Protein AF-A0AA35T1U3-F1 (afdb_monomer)

Organism: Geodia barretti (NCBI:txid519541)

pLDDT: mean 78.52, std 18.95, range [31.58, 96.19]

Nearest PDB structures (foldseek):
  8whh-assembly1_D  TM=5.350E-01  e=5.328E+00  Homo sapiens

Radius of gyration: 25.11 Å; Cα contacts (8 Å, |Δi|>4): 51; chains: 1; bounding box: 64×48×49 Å

Solvent-accessible surface area (backbone atoms only — not comparable to full-atom values): 7991 Å² total; per-residue (Å²): 142,69,65,67,62,53,54,51,50,50,55,51,50,52,53,46,62,75,42,31,91,74,40,43,89,78,41,44,68,60,51,50,52,50,34,47,54,32,46,72,40,92,51,62,66,48,14,51,50,22,52,51,50,52,52,50,47,60,61,71,49,54,96,74,58,51,70,71,59,49,51,52,52,53,49,47,54,50,51,48,48,66,75,65,57,62,57,68,69,75,67,60,70,81,51,70,69,55,50,50,54,55,54,62,65,69,76,69,88,86,76,94,75,90,82,80,94,69,93,80,80,69,66,81,89,71,74,86,122

InterPro domains:
  IPR016024 Armadillo-type fold [SSF48371] (10-81)

Structure (mmCIF, N/CA/C/O backbone):
data_AF-A0AA35T1U3-F1
#
_entry.id   AF-A0AA35T1U3-F1
#
loop_
_atom_site.group_PDB
_atom_site.id
_atom_site.type_symbol
_atom_site.label_atom_id
_atom_site.label_alt_id
_atom_site.label_comp_id
_atom_site.label_asym_id
_atom_site.label_entity_id
_atom_site.label_seq_id
_atom_site.pdbx_PDB_ins_code
_atom_site.Cartn_x
_atom_site.Cartn_y
_atom_site.Cartn_z
_atom_site.occupancy
_atom_site.B_iso_or_equiv
_atom_site.auth_seq_id
_atom_site.auth_comp_id
_atom_site.auth_asym_id
_atom_site.auth_atom_id
_atom_site.pdbx_PDB_model_num
ATOM 1 N N . MET A 1 1 ? 12.604 17.692 -5.668 1.00 47.28 1 MET A N 1
ATOM 2 C CA . MET A 1 1 ? 11.821 17.725 -4.415 1.00 47.28 1 MET A CA 1
ATOM 3 C C . MET A 1 1 ? 11.395 16.303 -4.097 1.00 47.28 1 MET A C 1
ATOM 5 O O . MET A 1 1 ? 10.552 15.777 -4.802 1.00 47.28 1 MET A O 1
ATOM 9 N N . THR A 1 2 ? 12.028 15.659 -3.119 1.00 58.72 2 THR A N 1
ATOM 10 C CA . THR A 1 2 ? 11.835 14.222 -2.815 1.00 58.72 2 THR A CA 1
ATOM 11 C C . THR A 1 2 ? 11.605 13.960 -1.323 1.00 58.72 2 THR A C 1
ATOM 13 O O . THR A 1 2 ? 10.963 12.982 -0.966 1.00 58.72 2 THR A O 1
ATOM 16 N N . THR A 1 3 ? 12.038 14.862 -0.437 1.00 69.31 3 THR A N 1
ATOM 17 C CA . THR A 1 3 ? 11.942 14.691 1.023 1.00 69.31 3 THR A CA 1
ATOM 18 C C . THR A 1 3 ? 10.577 15.061 1.610 1.00 69.31 3 THR A C 1
ATOM 20 O O . THR A 1 3 ? 10.176 14.467 2.607 1.00 69.31 3 THR A O 1
ATOM 23 N N . THR A 1 4 ? 9.836 15.992 1.001 1.00 81.00 4 THR A N 1
ATOM 24 C CA . THR A 1 4 ? 8.533 16.465 1.512 1.00 81.00 4 THR A CA 1
ATOM 25 C C . THR A 1 4 ? 7.464 15.370 1.506 1.00 81.00 4 THR A C 1
ATOM 27 O O . THR A 1 4 ? 6.714 15.248 2.469 1.00 81.00 4 THR A O 1
ATOM 30 N N . CYS A 1 5 ? 7.419 14.547 0.452 1.00 78.75 5 CYS A N 1
ATOM 31 C CA . CYS A 1 5 ? 6.434 13.468 0.323 1.00 78.75 5 CYS A CA 1
ATOM 32 C C . CYS A 1 5 ? 6.677 12.357 1.354 1.00 78.75 5 CYS A C 1
ATOM 34 O O . CYS A 1 5 ? 5.742 11.940 2.028 1.00 78.75 5 CYS A O 1
ATOM 36 N N . ASN A 1 6 ? 7.940 11.970 1.567 1.00 83.62 6 ASN A N 1
ATOM 37 C CA . ASN A 1 6 ? 8.285 10.959 2.566 1.00 83.62 6 ASN A CA 1
ATOM 38 C C . ASN A 1 6 ? 7.941 11.421 3.991 1.00 83.62 6 ASN A C 1
ATOM 40 O O . ASN A 1 6 ? 7.358 10.655 4.749 1.00 83.62 6 ASN A O 1
ATOM 44 N N . HIS A 1 7 ? 8.227 12.680 4.354 1.00 86.69 7 HIS A N 1
ATOM 45 C CA . HIS A 1 7 ? 7.860 13.201 5.681 1.00 86.69 7 HIS A CA 1
ATOM 46 C C . HIS A 1 7 ? 6.343 13.234 5.889 1.00 86.69 7 HIS A C 1
ATOM 48 O O . HIS A 1 7 ? 5.868 12.884 6.966 1.00 86.69 7 HIS A O 1
ATOM 54 N N . ALA A 1 8 ? 5.584 13.625 4.863 1.00 88.25 8 ALA A N 1
ATOM 55 C CA . ALA A 1 8 ? 4.128 13.625 4.930 1.00 88.25 8 ALA A CA 1
ATOM 56 C C . ALA A 1 8 ? 3.558 12.205 5.079 1.00 88.25 8 ALA A C 1
ATOM 58 O O . ALA A 1 8 ? 2.635 12.009 5.866 1.00 88.25 8 ALA A O 1
ATOM 59 N N . LEU A 1 9 ? 4.128 11.219 4.373 1.00 90.19 9 LEU A N 1
ATOM 60 C CA . LEU A 1 9 ? 3.714 9.819 4.467 1.00 90.19 9 LEU A CA 1
ATOM 61 C C . LEU A 1 9 ? 3.918 9.268 5.883 1.00 90.19 9 LEU A C 1
ATOM 63 O O . LEU A 1 9 ? 2.982 8.721 6.456 1.00 90.19 9 LEU A O 1
ATOM 67 N N . TYR A 1 10 ? 5.102 9.458 6.475 1.00 91.44 10 TYR A N 1
ATOM 68 C CA . TYR A 1 10 ? 5.358 8.994 7.842 1.00 91.44 10 TYR A CA 1
ATOM 69 C C . TYR A 1 10 ? 4.480 9.710 8.869 1.00 91.44 10 TYR A C 1
ATOM 71 O O . TYR A 1 10 ? 3.864 9.046 9.691 1.00 91.44 10 TYR A O 1
ATOM 79 N N . ALA A 1 11 ? 4.322 11.035 8.773 1.00 91.56 11 ALA A N 1
ATOM 80 C CA . ALA A 1 11 ? 3.454 11.775 9.689 1.00 91.56 11 ALA A CA 1
ATOM 81 C C . ALA A 1 11 ? 1.984 11.318 9.609 1.00 91.56 11 ALA A C 1
ATOM 83 O O . ALA A 1 11 ? 1.307 11.220 10.631 1.00 91.56 11 ALA A O 1
ATOM 84 N N . MET A 1 12 ? 1.488 11.013 8.405 1.00 93.06 12 MET A N 1
ATOM 85 C CA . MET A 1 12 ? 0.156 10.434 8.215 1.00 93.06 12 MET A CA 1
ATOM 86 C C . MET A 1 12 ? 0.054 9.049 8.868 1.00 93.06 12 MET A C 1
ATOM 88 O O . MET A 1 12 ? -0.906 8.782 9.591 1.00 93.06 12 MET A O 1
ATOM 92 N N . MET A 1 13 ? 1.042 8.182 8.634 1.00 93.56 13 MET A N 1
ATOM 93 C CA . MET A 1 13 ? 1.075 6.822 9.177 1.00 93.56 13 MET A CA 1
ATOM 94 C C . MET A 1 13 ? 1.185 6.796 10.704 1.00 93.56 13 MET A C 1
ATOM 96 O O . MET A 1 13 ? 0.536 5.967 11.343 1.00 93.56 13 MET A O 1
ATOM 100 N N . ASP A 1 14 ? 1.935 7.723 11.298 1.00 91.50 14 ASP A N 1
ATOM 101 C CA . ASP A 1 14 ? 2.055 7.864 12.750 1.00 91.50 14 ASP A CA 1
ATOM 102 C C . ASP A 1 14 ? 0.695 8.201 13.380 1.00 91.50 14 ASP A C 1
ATOM 104 O O . ASP A 1 14 ? 0.265 7.550 14.329 1.00 91.50 14 ASP A O 1
ATOM 108 N N . VAL A 1 15 ? -0.042 9.161 12.810 1.00 93.25 15 VAL A N 1
ATOM 109 C CA . VAL A 1 15 ? -1.393 9.504 13.288 1.00 93.25 15 VAL A CA 1
ATOM 110 C C . VAL A 1 15 ? -2.362 8.339 13.078 1.00 93.25 15 VAL A C 1
ATOM 112 O O . VAL A 1 15 ? -3.157 8.031 13.969 1.00 93.25 15 VAL A O 1
ATOM 115 N N . PHE A 1 16 ? -2.299 7.675 11.921 1.00 92.00 16 PHE A N 1
ATOM 116 C CA . PHE A 1 16 ? -3.173 6.544 11.617 1.00 92.00 16 PHE A CA 1
ATOM 117 C C . PHE A 1 16 ? -2.978 5.386 12.602 1.00 92.00 16 PHE A C 1
ATOM 119 O O . PHE A 1 16 ? -3.954 4.857 13.126 1.00 92.00 16 PHE A O 1
ATOM 126 N N . THR A 1 17 ? -1.728 5.026 12.890 1.00 90.25 17 THR A N 1
ATOM 127 C CA . THR A 1 17 ? -1.399 3.954 13.841 1.00 90.25 17 THR A CA 1
ATOM 128 C C . THR A 1 17 ? -1.707 4.349 15.285 1.00 90.25 17 THR A C 1
ATOM 130 O O . THR A 1 17 ? -2.226 3.528 16.037 1.00 90.25 17 THR A O 1
ATOM 133 N N . GLN A 1 18 ? -1.485 5.610 15.671 1.00 90.94 18 GLN A N 1
ATOM 134 C CA . GLN A 1 18 ? -1.809 6.108 17.011 1.00 90.94 18 GLN A CA 1
ATOM 135 C C . GLN A 1 18 ? -3.314 6.059 17.323 1.00 90.94 18 GLN A C 1
ATOM 137 O O . GLN A 1 18 ? -3.696 5.774 18.458 1.00 90.94 18 GLN A O 1
ATOM 142 N N . TYR A 1 19 ? -4.170 6.345 16.339 1.00 91.62 19 TYR A N 1
ATOM 143 C CA . TYR A 1 19 ? -5.630 6.374 16.496 1.00 91.62 19 TYR A CA 1
ATOM 144 C C . TYR A 1 19 ? -6.322 5.246 15.725 1.00 91.62 19 TYR A C 1
ATOM 146 O O . TYR A 1 19 ? -7.455 5.408 15.259 1.00 91.62 19 TYR A O 1
ATOM 154 N N . PHE A 1 20 ? -5.647 4.102 15.597 1.00 89.44 20 PHE A N 1
ATOM 155 C CA . PHE A 1 20 ? -6.063 3.010 14.722 1.00 89.44 20 PHE A CA 1
ATOM 156 C C . PHE A 1 20 ? -7.504 2.550 14.970 1.00 89.44 20 PHE A C 1
ATOM 158 O O . PHE A 1 20 ? -8.283 2.487 14.027 1.00 89.44 20 PHE A O 1
ATOM 165 N N . ASP A 1 21 ? -7.910 2.334 16.223 1.00 88.31 21 ASP A N 1
ATOM 166 C CA . ASP A 1 21 ? -9.266 1.858 16.550 1.00 88.31 21 ASP A CA 1
ATOM 167 C C . ASP A 1 21 ? -10.378 2.808 16.076 1.00 88.31 21 ASP A C 1
ATOM 169 O O . ASP A 1 21 ? -11.491 2.383 15.772 1.00 88.31 21 ASP A O 1
ATOM 173 N N . THR A 1 22 ? -10.081 4.109 15.996 1.00 91.19 22 THR A N 1
ATOM 174 C CA . THR A 1 22 ? -11.036 5.130 15.541 1.00 91.19 22 THR A CA 1
ATOM 175 C C . THR A 1 22 ? -10.973 5.331 14.029 1.00 91.19 22 THR A C 1
ATOM 177 O O . THR A 1 22 ? -12.002 5.537 13.389 1.00 91.19 22 THR A O 1
ATOM 180 N N . LEU A 1 23 ? -9.770 5.293 13.449 1.00 92.50 23 LEU A N 1
ATOM 181 C CA . LEU A 1 23 ? -9.537 5.625 12.042 1.00 92.50 23 LEU A CA 1
ATOM 182 C C . LEU A 1 23 ? -9.658 4.421 11.107 1.00 92.50 23 LEU A C 1
ATOM 184 O O . LEU A 1 23 ? -10.050 4.593 9.956 1.00 92.50 23 LEU A O 1
ATOM 188 N N . SER A 1 24 ? -9.361 3.211 11.577 1.00 90.12 24 SER A N 1
ATOM 189 C CA . SER A 1 24 ? -9.367 1.985 10.773 1.00 90.12 24 SER A CA 1
ATOM 190 C C . SER A 1 24 ? -10.713 1.721 10.078 1.00 90.12 24 SER A C 1
ATOM 192 O O . SER A 1 24 ? -10.704 1.537 8.859 1.00 90.12 24 SER A O 1
ATOM 194 N N . PRO A 1 25 ? -11.884 1.824 10.747 1.00 90.88 25 PRO A N 1
ATOM 195 C CA . PRO A 1 25 ? -13.177 1.623 10.082 1.00 90.88 25 PRO A CA 1
ATOM 196 C C . PRO A 1 25 ? -13.478 2.625 8.959 1.00 90.88 25 PRO A C 1
ATOM 198 O O . PRO A 1 25 ? -14.386 2.391 8.166 1.00 90.88 25 PRO A O 1
ATOM 201 N N . LEU A 1 26 ? -12.763 3.753 8.925 1.00 92.62 26 LEU A N 1
ATOM 202 C CA . LEU A 1 26 ? -13.018 4.867 8.016 1.00 92.62 26 LEU A CA 1
ATOM 203 C C . LEU A 1 26 ? -11.974 4.977 6.903 1.00 92.62 26 LEU A C 1
ATOM 205 O O . LEU A 1 26 ? -12.332 5.337 5.790 1.00 92.62 26 LEU A O 1
ATOM 209 N N . LEU A 1 27 ? -10.700 4.715 7.211 1.00 94.62 27 LEU A N 1
ATOM 210 C CA . LEU A 1 27 ? -9.561 5.094 6.369 1.00 94.62 27 LEU A CA 1
ATOM 211 C C . LEU A 1 27 ? -8.622 3.933 6.033 1.00 94.62 27 LEU A C 1
ATOM 213 O O . LEU A 1 27 ? -7.678 4.134 5.275 1.00 94.62 27 LEU A O 1
ATOM 217 N N . LEU A 1 28 ? -8.828 2.732 6.587 1.00 93.19 28 LEU A N 1
ATOM 218 C CA . LEU A 1 28 ? -7.901 1.617 6.371 1.00 93.19 28 LEU A CA 1
ATOM 219 C C . LEU A 1 28 ? -7.713 1.297 4.884 1.00 93.19 28 LEU A C 1
ATOM 221 O O . LEU A 1 28 ? -6.581 1.116 4.442 1.00 93.19 28 LEU A O 1
ATOM 225 N N . ASP A 1 29 ? -8.803 1.239 4.120 1.00 94.38 29 ASP A N 1
ATOM 226 C CA . ASP A 1 29 ? -8.740 0.918 2.691 1.00 94.38 29 ASP A CA 1
ATOM 227 C C . ASP A 1 29 ? -7.966 1.992 1.911 1.00 94.38 29 ASP A C 1
ATOM 229 O O . ASP A 1 29 ? -7.119 1.660 1.081 1.00 94.38 29 ASP A O 1
ATOM 233 N N . ASP A 1 30 ? -8.180 3.269 2.241 1.00 95.69 30 ASP A N 1
ATOM 234 C CA . ASP A 1 30 ? -7.477 4.395 1.620 1.00 95.69 30 ASP A CA 1
ATOM 235 C C . ASP A 1 30 ? -5.983 4.394 1.968 1.00 95.69 30 ASP A C 1
ATOM 237 O O . ASP A 1 30 ? -5.137 4.616 1.100 1.00 95.69 30 ASP A O 1
ATOM 241 N N . VAL A 1 31 ? -5.635 4.094 3.223 1.00 94.56 31 VAL A N 1
ATOM 242 C CA . VAL A 1 31 ? -4.239 3.986 3.669 1.00 94.56 31 VAL A CA 1
ATOM 243 C C . VAL A 1 31 ? -3.536 2.831 2.961 1.00 94.56 31 VAL A C 1
ATOM 245 O O . VAL A 1 31 ? -2.434 3.012 2.444 1.00 94.56 31 VAL A O 1
ATOM 248 N N . LEU A 1 32 ? -4.159 1.653 2.878 1.00 95.12 32 LEU A N 1
ATOM 249 C CA . LEU A 1 32 ? -3.574 0.506 2.181 1.00 95.12 32 LEU A CA 1
ATOM 250 C C . LEU A 1 32 ? -3.410 0.773 0.680 1.00 95.12 32 LEU A C 1
ATOM 252 O O . LEU A 1 32 ? -2.367 0.433 0.118 1.00 95.12 32 LEU A O 1
ATOM 256 N N . ALA A 1 33 ? -4.384 1.428 0.044 1.00 95.31 33 ALA A N 1
ATOM 257 C CA . ALA A 1 33 ? -4.282 1.847 -1.352 1.00 95.31 33 ALA A CA 1
ATOM 258 C C . ALA A 1 33 ? -3.152 2.869 -1.565 1.00 95.31 33 ALA A C 1
ATOM 260 O O . ALA A 1 33 ? -2.390 2.756 -2.527 1.00 95.31 33 ALA A O 1
ATOM 261 N N . GLN A 1 34 ? -2.994 3.829 -0.648 1.00 95.06 34 GLN A N 1
ATOM 262 C CA . GLN A 1 34 ? -1.914 4.814 -0.692 1.00 95.06 34 GLN A CA 1
ATOM 263 C C . GLN A 1 34 ? -0.538 4.152 -0.551 1.00 95.06 34 GLN A C 1
ATOM 265 O O . GLN A 1 34 ? 0.386 4.505 -1.285 1.00 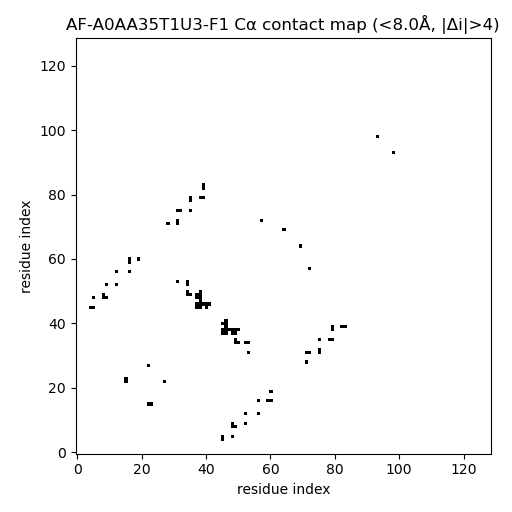95.06 34 GLN A O 1
ATOM 270 N N . LEU A 1 35 ? -0.394 3.178 0.353 1.00 94.88 35 LEU A N 1
ATOM 271 C CA . LEU A 1 35 ? 0.851 2.426 0.527 1.00 94.88 35 LEU A CA 1
ATOM 272 C C . LEU A 1 35 ? 1.195 1.606 -0.721 1.00 94.88 35 LEU A C 1
ATOM 274 O O . LEU A 1 35 ? 2.330 1.679 -1.191 1.00 94.88 35 LEU A O 1
ATOM 278 N N . LEU A 1 36 ? 0.220 0.896 -1.299 1.00 95.50 36 LEU A N 1
ATOM 279 C CA . LEU A 1 36 ? 0.400 0.177 -2.563 1.00 95.50 36 LEU A CA 1
ATOM 280 C C . LEU A 1 36 ? 0.854 1.126 -3.680 1.00 95.50 36 LEU A C 1
ATOM 282 O O . LEU A 1 36 ? 1.830 0.841 -4.373 1.00 95.50 36 LEU A O 1
ATOM 286 N N . TRP A 1 37 ? 0.189 2.276 -3.821 1.00 94.12 37 TRP A N 1
ATOM 287 C CA . TRP A 1 37 ? 0.554 3.279 -4.817 1.00 94.12 37 TRP A CA 1
ATOM 288 C C . TRP A 1 37 ? 1.984 3.789 -4.614 1.00 94.12 37 TRP A C 1
ATOM 290 O O . TRP A 1 37 ? 2.733 3.885 -5.584 1.00 94.12 37 TRP A O 1
ATOM 300 N N . CYS A 1 38 ? 2.394 4.068 -3.368 1.00 93.81 38 CYS A N 1
ATOM 301 C CA . CYS A 1 38 ? 3.756 4.501 -3.043 1.00 93.81 38 CYS A CA 1
ATOM 302 C C . CYS A 1 38 ? 4.810 3.466 -3.458 1.00 93.81 38 CYS A C 1
ATOM 304 O O . CYS A 1 38 ? 5.845 3.852 -3.997 1.00 93.81 38 CYS A O 1
ATOM 306 N N . VAL A 1 39 ? 4.546 2.173 -3.248 1.00 93.31 39 VAL A N 1
ATOM 307 C CA . VAL A 1 39 ? 5.463 1.079 -3.619 1.00 93.31 39 VAL A CA 1
ATOM 308 C C . VAL A 1 39 ? 5.617 0.930 -5.135 1.00 93.31 39 VAL A C 1
ATOM 310 O O . VAL A 1 39 ? 6.670 0.516 -5.607 1.00 93.31 39 VAL A O 1
ATOM 313 N N . GLN A 1 40 ? 4.601 1.314 -5.905 1.00 92.00 40 GLN A N 1
ATOM 314 C CA . GLN A 1 40 ? 4.614 1.248 -7.369 1.00 92.00 40 GLN A CA 1
ATOM 315 C C . GLN A 1 40 ? 5.302 2.444 -8.045 1.00 92.00 40 GLN A C 1
ATOM 317 O O . GLN A 1 40 ? 5.345 2.504 -9.271 1.00 92.00 40 GLN A O 1
ATOM 322 N N . GLN A 1 41 ? 5.806 3.418 -7.283 1.00 91.31 41 GLN A N 1
ATOM 323 C CA . GLN A 1 41 ? 6.472 4.584 -7.863 1.00 91.31 41 GLN A CA 1
ATOM 324 C C . GLN A 1 41 ? 7.906 4.258 -8.295 1.00 91.31 41 GLN A C 1
ATOM 326 O O . GLN A 1 41 ? 8.642 3.602 -7.564 1.00 91.31 41 GLN A O 1
ATOM 331 N N . ASP A 1 42 ? 8.353 4.847 -9.409 1.00 89.31 42 ASP A N 1
ATOM 332 C C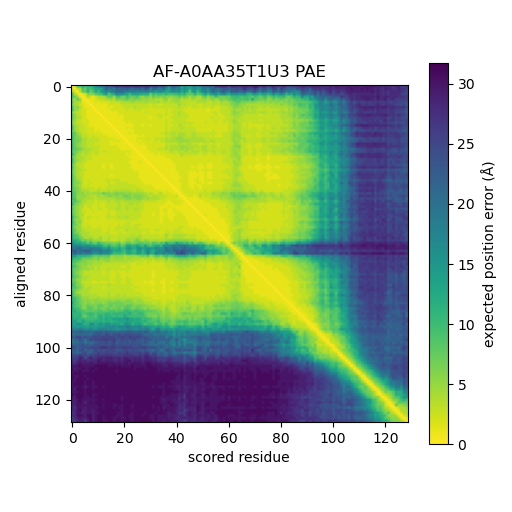A . ASP A 1 42 ? 9.747 4.746 -9.888 1.00 89.31 42 ASP A CA 1
ATOM 333 C C . ASP A 1 42 ? 10.768 5.345 -8.900 1.00 89.31 42 ASP A C 1
ATOM 335 O O . ASP A 1 42 ? 11.968 5.077 -8.958 1.00 89.31 42 ASP A O 1
ATOM 339 N N . ASN A 1 43 ? 10.303 6.192 -7.978 1.00 89.38 43 ASN A N 1
ATOM 340 C CA . ASN A 1 43 ? 11.137 6.732 -6.918 1.00 89.38 43 ASN A CA 1
ATOM 341 C C . ASN A 1 43 ? 11.376 5.671 -5.834 1.00 89.38 43 ASN A C 1
ATOM 343 O O . ASN A 1 43 ? 10.578 5.530 -4.905 1.00 89.38 43 ASN A O 1
ATOM 347 N N . GLU A 1 44 ? 12.532 5.011 -5.907 1.00 90.12 44 GLU A N 1
ATOM 348 C CA . GLU A 1 44 ? 12.959 3.966 -4.968 1.00 90.12 44 GLU A CA 1
ATOM 349 C C . GLU A 1 44 ? 12.837 4.363 -3.491 1.00 90.12 44 GLU A C 1
ATOM 351 O O . GLU A 1 44 ? 12.509 3.527 -2.650 1.00 90.12 44 GLU A O 1
ATOM 356 N N . GLN A 1 45 ? 13.080 5.633 -3.141 1.00 90.88 45 GLN A N 1
ATOM 357 C CA . GLN A 1 45 ? 12.954 6.066 -1.748 1.00 90.88 45 GLN A CA 1
ATOM 358 C C . GLN A 1 45 ? 11.501 6.083 -1.285 1.00 90.88 45 GLN A C 1
ATOM 360 O O . GLN A 1 45 ? 11.226 5.670 -0.163 1.00 90.88 45 GLN A O 1
ATOM 365 N N . LEU A 1 46 ? 10.584 6.548 -2.135 1.00 90.94 46 LEU A N 1
ATOM 366 C CA . LEU A 1 46 ? 9.157 6.554 -1.819 1.00 90.94 46 LEU A CA 1
ATOM 367 C C . LEU A 1 46 ? 8.616 5.124 -1.757 1.00 90.94 46 LEU A C 1
ATOM 369 O O . LEU A 1 46 ? 7.886 4.795 -0.823 1.00 90.94 46 LEU A O 1
ATOM 373 N N . ALA A 1 47 ? 9.045 4.265 -2.684 1.00 92.19 47 ALA A N 1
ATOM 374 C CA . ALA A 1 47 ? 8.681 2.856 -2.667 1.00 92.19 47 ALA A CA 1
ATOM 375 C C . ALA A 1 47 ? 9.168 2.162 -1.388 1.00 92.19 47 ALA A C 1
ATOM 377 O O . ALA A 1 47 ? 8.401 1.485 -0.704 1.00 92.19 47 ALA A O 1
ATOM 378 N N . ARG A 1 48 ? 10.418 2.421 -0.986 1.00 92.56 48 ARG A N 1
ATOM 379 C CA . ARG A 1 48 ? 10.984 1.908 0.266 1.00 92.56 48 ARG A CA 1
ATOM 380 C C . ARG A 1 48 ? 10.264 2.446 1.500 1.00 92.56 48 ARG A C 1
ATOM 382 O O . ARG A 1 48 ? 10.047 1.689 2.447 1.00 92.56 48 ARG A O 1
ATOM 389 N N . SER A 1 49 ? 9.901 3.728 1.507 1.00 93.56 49 SER A N 1
ATOM 390 C CA . SER A 1 49 ? 9.107 4.313 2.588 1.00 93.56 49 SER A CA 1
ATOM 391 C C . SER A 1 49 ? 7.729 3.659 2.685 1.00 93.56 49 SER A C 1
ATOM 393 O O . SER A 1 49 ? 7.338 3.291 3.786 1.00 93.56 49 SER A O 1
ATOM 395 N N . GLY A 1 50 ? 7.050 3.415 1.559 1.00 92.88 50 GLY A N 1
ATOM 396 C CA . GLY A 1 50 ? 5.776 2.689 1.516 1.00 92.88 50 GLY A CA 1
ATOM 397 C C . GLY A 1 50 ? 5.867 1.288 2.129 1.00 92.88 50 GLY A C 1
ATOM 398 O O . GLY A 1 50 ? 5.073 0.951 3.006 1.00 92.88 50 GLY A O 1
ATOM 399 N N . THR A 1 51 ? 6.884 0.505 1.755 1.00 93.88 51 THR A N 1
ATOM 400 C CA . THR A 1 51 ? 7.102 -0.838 2.323 1.00 93.88 51 THR A CA 1
ATOM 401 C C . THR A 1 51 ? 7.366 -0.795 3.830 1.00 93.88 51 THR A C 1
ATOM 403 O O . THR A 1 51 ? 6.772 -1.565 4.579 1.00 93.88 51 THR A O 1
ATOM 406 N N . ASN A 1 52 ? 8.210 0.130 4.294 1.00 93.19 52 ASN A N 1
ATOM 407 C CA . ASN A 1 52 ? 8.512 0.292 5.721 1.00 93.19 52 ASN A CA 1
ATOM 408 C C . ASN A 1 52 ? 7.265 0.728 6.518 1.00 93.19 52 ASN A C 1
ATOM 410 O O . ASN A 1 52 ? 6.994 0.219 7.601 1.00 93.19 52 ASN A O 1
ATOM 414 N N . CYS A 1 53 ? 6.451 1.629 5.964 1.00 93.88 53 CYS A N 1
ATOM 415 C CA . CYS A 1 53 ? 5.181 2.016 6.572 1.00 93.88 53 CYS A CA 1
ATOM 416 C C . CYS A 1 53 ? 4.209 0.835 6.696 1.00 93.88 53 CYS A C 1
ATOM 418 O O . CYS A 1 53 ? 3.551 0.715 7.726 1.00 93.88 53 CYS A O 1
ATOM 420 N N . LEU A 1 54 ? 4.132 -0.047 5.692 1.00 93.12 54 LEU A N 1
ATOM 421 C CA . LEU A 1 54 ? 3.294 -1.248 5.754 1.00 93.12 54 LEU A CA 1
ATOM 422 C C . LEU A 1 54 ? 3.788 -2.246 6.811 1.00 93.12 54 LEU A C 1
ATOM 424 O O . LEU A 1 54 ? 2.977 -2.804 7.550 1.00 93.12 54 LEU A O 1
ATOM 428 N N . GLU A 1 55 ? 5.103 -2.447 6.914 1.00 92.12 55 GLU A N 1
ATOM 429 C CA . GLU A 1 55 ? 5.711 -3.267 7.967 1.00 92.12 55 GLU A CA 1
ATOM 430 C C . GLU A 1 55 ? 5.355 -2.712 9.353 1.00 92.12 55 GLU A C 1
ATOM 432 O O . GLU A 1 55 ? 4.773 -3.421 10.175 1.00 92.12 55 GLU A O 1
ATOM 437 N N . ASN A 1 56 ? 5.595 -1.419 9.582 1.00 89.25 56 ASN A N 1
ATOM 438 C CA . ASN A 1 56 ? 5.287 -0.775 10.859 1.00 89.25 56 ASN A CA 1
ATOM 439 C C . ASN A 1 56 ? 3.793 -0.795 11.174 1.00 89.25 56 ASN A C 1
ATOM 441 O O . ASN A 1 56 ? 3.426 -1.012 12.324 1.00 89.25 56 ASN A O 1
ATOM 445 N N . LEU A 1 57 ? 2.929 -0.626 10.169 1.00 89.50 57 LEU A N 1
ATOM 446 C CA . LEU A 1 57 ? 1.488 -0.771 10.335 1.00 89.50 57 LEU A CA 1
ATOM 447 C C . LEU A 1 57 ? 1.141 -2.182 10.819 1.00 89.50 57 LEU A C 1
ATOM 449 O O . LEU A 1 57 ? 0.428 -2.329 11.806 1.00 89.50 57 LEU A O 1
ATOM 453 N N . SER A 1 58 ? 1.682 -3.216 10.171 1.00 88.25 58 SER A N 1
ATOM 454 C CA . SER A 1 58 ? 1.412 -4.609 10.544 1.00 88.25 58 SER A CA 1
ATOM 455 C C . SER A 1 58 ? 1.873 -4.945 11.968 1.00 88.25 58 SER A C 1
ATOM 457 O O . SER A 1 58 ? 1.195 -5.689 12.677 1.00 88.25 58 SER A O 1
ATOM 459 N N . LEU A 1 59 ? 2.985 -4.349 12.413 1.00 86.00 59 LEU A N 1
ATOM 460 C CA . LEU A 1 59 ? 3.496 -4.486 13.775 1.00 86.00 59 LEU A CA 1
ATOM 461 C C . LEU A 1 59 ? 2.644 -3.708 14.788 1.00 86.00 59 LEU A C 1
ATOM 463 O O . LEU A 1 59 ? 2.315 -4.242 15.847 1.00 86.00 59 LEU A O 1
ATOM 467 N N . ALA A 1 60 ? 2.267 -2.469 14.463 1.00 79.12 60 ALA A N 1
ATOM 468 C CA . ALA A 1 60 ? 1.500 -1.581 15.338 1.00 79.12 60 ALA A CA 1
ATOM 469 C C . ALA A 1 60 ? 0.058 -2.059 15.550 1.00 79.12 60 ALA A C 1
ATOM 471 O O . ALA A 1 60 ? -0.504 -1.881 16.626 1.00 79.12 60 ALA A O 1
ATOM 472 N N . VAL A 1 61 ? -0.526 -2.701 14.540 1.00 77.69 61 VAL A N 1
ATOM 473 C CA . VAL A 1 61 ? -1.901 -3.214 14.570 1.00 77.69 61 VAL A CA 1
ATOM 474 C C . VAL A 1 61 ? -2.009 -4.519 15.388 1.00 77.69 61 VAL A C 1
ATOM 476 O O . VAL A 1 61 ? -3.108 -4.938 15.734 1.00 77.69 61 VAL A O 1
ATOM 479 N N . GLY A 1 62 ? -0.885 -5.133 15.782 1.00 70.19 62 GLY A N 1
ATOM 480 C CA . GLY A 1 62 ? -0.784 -6.439 16.452 1.00 70.19 62 GLY A CA 1
ATOM 481 C C . GLY A 1 62 ? -1.829 -6.791 17.536 1.00 70.19 62 GLY A C 1
ATOM 482 O O . GLY A 1 62 ? -2.291 -5.949 18.302 1.00 70.19 62 GLY A O 1
ATOM 483 N N . GLN A 1 63 ? -2.172 -8.094 17.576 1.00 59.81 63 GLN A N 1
ATOM 484 C CA . GLN A 1 63 ? -3.177 -8.840 18.382 1.00 59.81 63 GLN A CA 1
ATOM 485 C C . GLN A 1 63 ? -4.612 -8.286 18.469 1.00 59.81 63 GLN A C 1
ATOM 487 O O . GLN A 1 63 ? -5.525 -9.048 18.780 1.00 59.81 63 GLN A O 1
ATOM 492 N N . THR A 1 64 ? -4.837 -7.022 18.131 1.00 64.75 64 THR A N 1
ATOM 493 C CA . THR A 1 64 ? -6.140 -6.339 18.228 1.00 64.75 64 THR A CA 1
ATOM 494 C C . THR A 1 64 ? -6.886 -6.330 16.886 1.00 64.75 64 THR A C 1
ATOM 496 O O . THR A 1 64 ? -7.954 -5.742 16.742 1.00 64.75 64 THR A O 1
ATOM 499 N N . VAL A 1 65 ? -6.321 -7.006 15.883 1.00 68.31 65 VAL A N 1
ATOM 500 C CA . VAL A 1 65 ? -6.810 -7.031 14.504 1.00 68.31 65 VAL A CA 1
ATOM 501 C C . 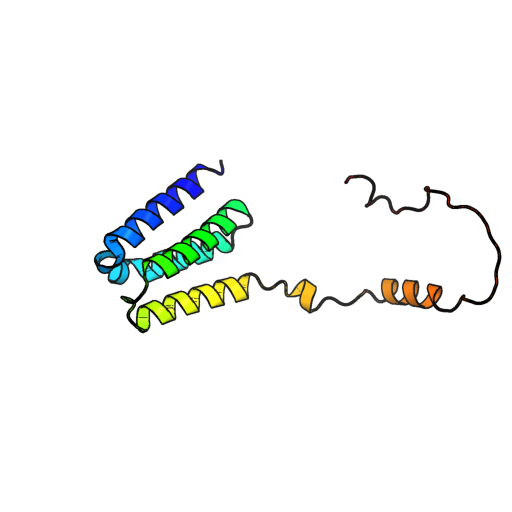VAL A 1 65 ? -8.045 -7.907 14.394 1.00 68.31 65 VAL A C 1
ATOM 503 O O . VAL A 1 65 ? -7.997 -9.099 14.707 1.00 68.31 65 VAL A O 1
ATOM 506 N N . SER A 1 66 ? -9.136 -7.348 13.874 1.00 81.69 66 SER A N 1
ATOM 507 C CA . SER A 1 66 ? -10.224 -8.187 13.382 1.00 81.69 66 SER A CA 1
ATOM 508 C C . SER A 1 66 ? -9.732 -9.041 12.204 1.00 81.69 66 SER A C 1
ATOM 510 O O . SER A 1 66 ? -8.892 -8.576 11.426 1.00 81.69 66 SER A O 1
ATOM 512 N N . PRO A 1 67 ? -10.265 -10.258 12.011 1.00 85.81 67 PRO A N 1
ATOM 513 C CA . PRO A 1 67 ? -9.950 -11.071 10.837 1.00 85.81 67 PRO A CA 1
ATOM 514 C C . PRO A 1 67 ? -10.096 -10.293 9.519 1.00 85.81 67 PRO A C 1
ATOM 516 O O . PRO A 1 67 ? -9.211 -10.355 8.674 1.00 85.81 67 PRO A O 1
ATOM 519 N N . ASP A 1 68 ? -11.135 -9.460 9.395 1.00 87.94 68 ASP A N 1
ATOM 520 C CA . ASP A 1 68 ? -11.379 -8.631 8.208 1.00 87.94 68 ASP A CA 1
ATOM 521 C C . ASP A 1 68 ? -10.249 -7.630 7.919 1.00 87.94 68 ASP A C 1
ATOM 523 O O . ASP A 1 68 ? -9.847 -7.436 6.772 1.00 87.94 68 ASP A O 1
ATOM 527 N N . THR A 1 69 ? -9.718 -6.975 8.954 1.00 88.38 69 THR A N 1
ATOM 528 C CA . THR A 1 69 ? -8.622 -6.006 8.795 1.00 88.38 69 THR A CA 1
ATOM 529 C C . THR A 1 69 ? -7.327 -6.720 8.417 1.00 88.38 69 THR A C 1
ATOM 531 O O . THR A 1 69 ? -6.555 -6.231 7.591 1.00 88.38 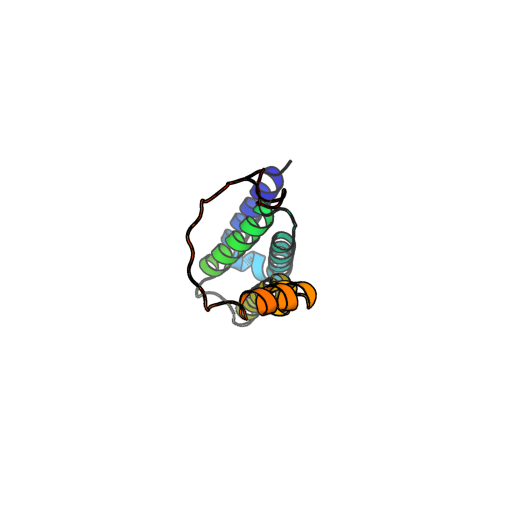69 THR A O 1
ATOM 534 N N . TRP A 1 70 ? -7.103 -7.904 8.989 1.00 90.12 70 TRP A N 1
ATOM 535 C CA . TRP A 1 70 ? -5.958 -8.737 8.649 1.00 90.12 70 TRP A CA 1
ATOM 536 C C . TRP A 1 70 ? -5.992 -9.186 7.187 1.00 90.12 70 TRP A C 1
ATOM 538 O O . TRP A 1 70 ? -4.995 -9.028 6.480 1.00 90.12 70 TRP A O 1
ATOM 548 N N . ASP A 1 71 ? -7.148 -9.646 6.705 1.00 91.56 71 ASP A N 1
ATOM 549 C CA . ASP A 1 71 ? -7.329 -10.047 5.309 1.00 91.56 71 ASP A CA 1
ATOM 550 C C . ASP A 1 71 ? -7.007 -8.902 4.343 1.00 91.56 71 ASP A C 1
ATOM 552 O O . ASP A 1 71 ? -6.316 -9.116 3.347 1.00 91.56 71 ASP A O 1
ATOM 556 N N . LYS A 1 72 ? -7.414 -7.667 4.666 1.00 92.81 72 LYS A N 1
ATOM 557 C CA . LYS A 1 72 ? -7.078 -6.472 3.873 1.00 92.81 72 LYS A CA 1
ATOM 558 C C . LYS A 1 72 ? -5.575 -6.184 3.834 1.00 92.81 72 LYS A C 1
ATOM 560 O O . LYS A 1 72 ? -5.036 -5.857 2.778 1.00 92.81 72 LYS A O 1
ATOM 565 N N . MET A 1 73 ? -4.872 -6.327 4.957 1.00 91.81 73 MET A N 1
ATOM 566 C CA . MET A 1 73 ? -3.417 -6.137 4.991 1.00 91.81 73 MET A CA 1
ATOM 567 C C . MET A 1 73 ? -2.687 -7.212 4.179 1.00 91.81 73 MET A C 1
ATOM 569 O O . MET A 1 73 ? -1.818 -6.885 3.371 1.00 91.81 73 MET A O 1
ATOM 573 N N . VAL A 1 74 ? -3.071 -8.484 4.334 1.00 93.38 74 VAL A N 1
ATOM 574 C CA . VAL A 1 74 ? -2.506 -9.603 3.558 1.00 93.38 74 VAL A CA 1
ATOM 575 C C . VAL A 1 74 ? -2.799 -9.442 2.066 1.00 93.38 74 VAL A C 1
ATOM 577 O O . VAL A 1 74 ? -1.935 -9.701 1.227 1.00 93.38 74 VAL A O 1
ATOM 580 N N . GLN A 1 75 ? -4.000 -8.980 1.724 1.00 95.06 75 GLN A N 1
ATOM 581 C CA . GLN A 1 75 ? -4.387 -8.625 0.365 1.00 95.06 75 GLN A CA 1
ATOM 582 C C . GLN A 1 75 ? -3.454 -7.554 -0.216 1.00 95.06 75 GLN A C 1
ATOM 584 O O . GLN A 1 75 ? -2.873 -7.777 -1.275 1.00 95.06 75 GLN A O 1
ATOM 589 N N . CYS A 1 76 ? -3.224 -6.456 0.508 1.00 95.31 76 CYS A N 1
ATOM 590 C CA . CYS A 1 76 ? -2.298 -5.405 0.087 1.00 95.31 76 CYS A CA 1
ATOM 591 C C . CYS A 1 76 ? -0.864 -5.935 -0.113 1.00 95.31 76 CYS A C 1
ATOM 593 O O . CYS A 1 76 ? -0.243 -5.667 -1.142 1.00 95.31 76 CYS A O 1
ATOM 595 N N . MET A 1 77 ? -0.349 -6.765 0.806 1.00 94.38 77 MET A N 1
ATOM 596 C CA . MET A 1 77 ? 0.968 -7.406 0.650 1.00 94.38 77 MET A CA 1
ATOM 597 C C . MET A 1 77 ? 1.044 -8.272 -0.614 1.00 94.38 77 MET A C 1
ATOM 599 O O . MET A 1 77 ? 2.051 -8.255 -1.324 1.00 94.38 77 MET A O 1
ATOM 603 N N . ARG A 1 78 ? -0.024 -9.016 -0.921 1.00 95.81 78 ARG A N 1
ATOM 604 C CA . ARG A 1 78 ? -0.108 -9.826 -2.140 1.00 95.81 78 ARG A CA 1
ATOM 605 C C . ARG A 1 78 ? -0.113 -8.963 -3.399 1.00 95.81 78 ARG A C 1
ATOM 607 O O . ARG A 1 78 ? 0.521 -9.337 -4.387 1.00 95.81 78 ARG A O 1
ATOM 614 N N . ASP A 1 79 ? -0.804 -7.831 -3.374 1.00 96.19 79 ASP A N 1
ATOM 615 C CA . ASP A 1 79 ? -0.873 -6.917 -4.514 1.00 96.19 79 ASP A CA 1
ATOM 616 C C . ASP A 1 79 ? 0.478 -6.233 -4.756 1.00 96.19 79 ASP A C 1
ATOM 618 O O . ASP A 1 79 ? 0.940 -6.179 -5.895 1.00 96.19 79 ASP A O 1
ATOM 622 N N . ILE A 1 80 ? 1.173 -5.825 -3.687 1.00 94.19 80 ILE A N 1
ATOM 623 C CA . ILE A 1 80 ? 2.558 -5.334 -3.753 1.00 94.19 80 ILE A CA 1
ATOM 624 C C . ILE A 1 80 ? 3.480 -6.395 -4.351 1.00 94.19 80 ILE A C 1
ATOM 626 O O . ILE A 1 80 ? 4.261 -6.099 -5.257 1.00 94.19 80 ILE A O 1
ATOM 630 N N . PHE A 1 81 ? 3.392 -7.636 -3.864 1.00 93.31 81 PHE A N 1
ATOM 631 C CA . PHE A 1 81 ? 4.198 -8.731 -4.390 1.00 93.31 81 PHE A CA 1
ATOM 632 C C . PHE A 1 81 ? 3.937 -8.911 -5.884 1.00 93.31 81 PHE A C 1
ATOM 634 O O . PHE A 1 81 ? 4.863 -8.829 -6.677 1.00 93.31 81 PHE A O 1
ATOM 641 N N . THR A 1 82 ? 2.674 -9.048 -6.284 1.00 92.25 82 THR A N 1
ATOM 642 C CA . THR A 1 82 ? 2.284 -9.234 -7.688 1.00 92.25 82 THR A CA 1
ATOM 643 C C . THR A 1 82 ? 2.785 -8.096 -8.579 1.00 92.25 82 THR A C 1
ATOM 645 O O . THR A 1 82 ? 3.285 -8.354 -9.670 1.00 92.25 82 THR A O 1
ATOM 648 N N . ALA A 1 83 ? 2.711 -6.849 -8.106 1.00 90.12 83 ALA A N 1
ATOM 649 C CA . ALA A 1 83 ? 3.188 -5.681 -8.843 1.00 90.12 83 ALA A CA 1
ATOM 650 C C . ALA A 1 83 ? 4.722 -5.595 -8.949 1.00 90.12 83 ALA A C 1
ATOM 652 O O . ALA A 1 83 ? 5.230 -4.943 -9.857 1.00 90.12 83 ALA A O 1
ATOM 653 N N . SER A 1 84 ? 5.459 -6.238 -8.041 1.00 89.56 84 SER A N 1
ATOM 654 C CA . SER A 1 84 ? 6.927 -6.181 -7.975 1.00 89.56 84 SER A CA 1
ATOM 655 C C . SER A 1 84 ? 7.627 -7.430 -8.521 1.00 89.56 84 SER A C 1
ATOM 657 O O . SER A 1 84 ? 8.858 -7.460 -8.571 1.00 89.56 84 SER A O 1
ATOM 659 N N . ILE A 1 85 ? 6.884 -8.454 -8.967 1.00 90.38 85 ILE A N 1
ATOM 660 C CA . ILE A 1 85 ? 7.480 -9.648 -9.578 1.00 90.38 85 ILE A CA 1
ATOM 661 C C . ILE A 1 85 ? 8.265 -9.241 -10.840 1.00 90.38 85 ILE A C 1
ATOM 663 O O . ILE A 1 85 ? 7.680 -8.707 -11.788 1.00 90.38 85 ILE A O 1
ATOM 667 N N . PRO A 1 86 ? 9.570 -9.568 -10.934 1.00 88.44 86 P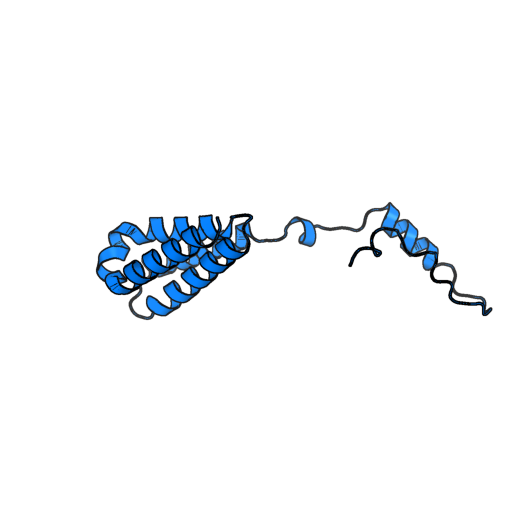RO A N 1
ATOM 668 C CA . PRO A 1 86 ? 10.370 -9.294 -12.121 1.00 88.44 86 PRO A CA 1
ATOM 669 C C . PRO A 1 86 ? 10.076 -10.340 -13.207 1.00 88.44 86 PRO A C 1
ATOM 671 O O . PRO A 1 86 ? 10.908 -11.193 -13.522 1.00 88.44 86 PRO A O 1
ATOM 674 N N . HIS A 1 87 ? 8.872 -10.291 -13.786 1.00 86.88 87 HIS A N 1
ATOM 675 C CA . HIS A 1 87 ? 8.384 -11.283 -14.751 1.00 86.88 87 HIS A CA 1
ATOM 676 C C . HIS A 1 87 ? 9.348 -11.493 -15.921 1.00 86.88 87 HIS A C 1
ATOM 678 O O . HIS A 1 87 ? 9.580 -12.630 -16.319 1.00 86.88 87 HIS A O 1
ATOM 684 N N . GLN A 1 88 ? 9.959 -10.414 -16.416 1.00 85.12 88 GLN A N 1
ATOM 685 C CA . GLN A 1 88 ? 10.924 -10.472 -17.513 1.00 85.12 88 GLN A CA 1
ATOM 686 C C . GLN A 1 88 ? 12.163 -11.295 -17.167 1.00 85.12 88 GLN A C 1
ATOM 688 O O . GLN A 1 88 ? 12.647 -12.033 -18.018 1.00 85.12 88 GLN A O 1
ATOM 693 N N . LEU A 1 89 ? 12.652 -11.200 -15.927 1.00 87.31 89 LEU A N 1
ATOM 694 C CA . LEU A 1 89 ? 13.803 -11.969 -15.461 1.00 87.31 89 LEU A CA 1
ATOM 695 C C . LEU A 1 89 ? 13.434 -13.444 -15.263 1.00 87.31 89 LEU A C 1
ATOM 697 O O . LEU A 1 89 ? 14.220 -14.326 -15.591 1.00 87.31 89 LEU A O 1
ATOM 701 N N . LEU A 1 90 ? 12.217 -13.714 -14.780 1.00 87.44 90 LEU A N 1
ATOM 702 C CA . LEU A 1 90 ? 11.711 -15.075 -14.578 1.00 87.44 90 LEU A CA 1
ATOM 703 C C . LEU A 1 90 ? 11.458 -15.819 -15.893 1.00 87.44 90 LEU A C 1
ATOM 705 O O . LEU A 1 90 ? 11.649 -17.031 -15.958 1.00 87.44 90 LEU A O 1
ATOM 709 N N . SER A 1 91 ? 11.027 -15.110 -16.938 1.00 86.94 91 SER A N 1
ATOM 710 C CA . SER A 1 91 ? 10.834 -15.672 -18.277 1.00 86.94 91 SER A CA 1
ATOM 711 C C . SER A 1 91 ? 12.051 -15.499 -19.186 1.00 86.94 91 SER A C 1
ATOM 713 O O . SER A 1 91 ? 11.966 -15.829 -20.370 1.00 86.94 91 SER A O 1
ATOM 715 N N . TRP A 1 92 ? 13.153 -14.938 -18.680 1.00 90.75 92 TRP A N 1
ATOM 716 C CA . TRP A 1 92 ? 14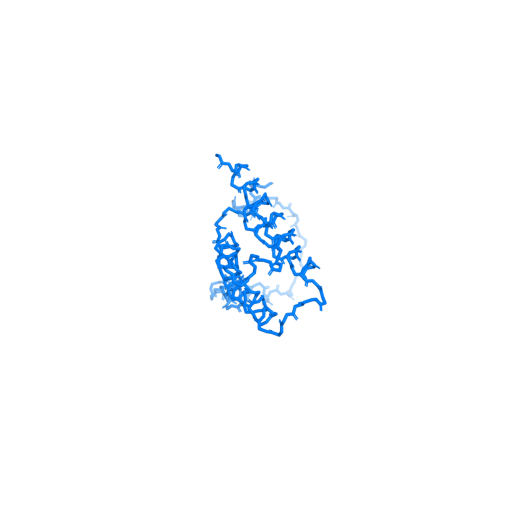.314 -14.639 -19.506 1.00 90.75 92 TRP A CA 1
ATOM 717 C C . TRP A 1 92 ? 14.917 -15.928 -20.058 1.00 90.75 92 TRP A C 1
ATOM 719 O O . TRP A 1 92 ? 15.155 -16.900 -19.339 1.00 90.75 92 TRP A O 1
ATOM 729 N N . GLN A 1 93 ? 15.192 -15.921 -21.357 1.00 82.12 93 GLN A N 1
ATOM 730 C CA . GLN A 1 93 ? 15.961 -16.960 -22.019 1.00 82.12 93 GLN A CA 1
ATOM 731 C C . GLN A 1 93 ? 17.089 -16.301 -22.810 1.00 82.12 93 GLN A C 1
ATOM 733 O O . GLN A 1 93 ? 16.873 -15.241 -23.401 1.00 82.12 93 GLN A O 1
ATOM 738 N N . PRO A 1 94 ? 18.285 -16.914 -22.849 1.00 80.88 94 PRO A N 1
ATOM 739 C CA . PRO A 1 94 ? 19.380 -16.386 -23.641 1.00 80.88 94 PRO A CA 1
ATOM 740 C C . PRO A 1 94 ? 18.989 -16.384 -25.117 1.00 80.88 94 PRO A C 1
ATOM 742 O O . PRO A 1 94 ? 18.501 -17.398 -25.632 1.00 80.88 94 PRO A O 1
ATOM 745 N N . ASP A 1 95 ? 19.242 -15.249 -25.770 1.00 80.69 95 ASP A N 1
ATOM 746 C CA . ASP A 1 95 ? 19.078 -15.067 -27.208 1.00 80.69 95 ASP A CA 1
ATOM 747 C C . ASP A 1 95 ? 19.805 -16.193 -27.964 1.00 80.69 95 ASP A C 1
ATOM 749 O O . ASP A 1 95 ? 20.856 -16.688 -27.535 1.00 80.69 95 ASP A O 1
ATOM 753 N N . GLU A 1 96 ? 19.247 -16.635 -29.087 1.00 72.56 96 GLU A N 1
ATOM 754 C CA . GLU A 1 96 ? 19.821 -17.717 -29.883 1.00 72.56 96 GLU A CA 1
ATOM 755 C C . GLU A 1 96 ? 21.252 -17.386 -30.348 1.00 72.56 96 GLU A C 1
ATOM 757 O O . GLU A 1 96 ? 22.112 -18.269 -30.415 1.00 72.56 96 GLU A O 1
ATOM 762 N N . SER A 1 97 ? 21.545 -16.102 -30.578 1.00 71.25 97 SER A N 1
ATOM 763 C CA . SER A 1 97 ? 22.892 -15.596 -30.874 1.00 71.25 97 SER A CA 1
ATOM 764 C C . SER A 1 97 ? 23.875 -15.803 -29.712 1.00 71.25 97 SER A C 1
ATOM 766 O O . SER A 1 97 ? 25.022 -16.224 -29.915 1.00 71.25 97 SER A O 1
ATOM 768 N N . LEU A 1 98 ? 23.410 -15.596 -28.478 1.00 71.62 98 LEU A N 1
ATOM 769 C CA . LEU A 1 98 ? 24.176 -15.823 -27.259 1.00 71.62 98 LEU A CA 1
ATOM 770 C C . LEU A 1 98 ? 24.396 -17.329 -27.032 1.00 71.62 98 LEU A C 1
ATOM 772 O O . LEU A 1 98 ? 25.521 -17.757 -26.768 1.00 71.62 98 LEU A O 1
ATOM 776 N N . ARG A 1 99 ? 23.365 -18.163 -27.247 1.00 65.75 99 ARG A N 1
ATOM 777 C CA . ARG A 1 99 ? 23.490 -19.636 -27.207 1.00 65.75 99 ARG A CA 1
ATOM 778 C C . ARG A 1 99 ? 24.518 -20.153 -28.211 1.00 65.75 99 ARG A C 1
ATOM 780 O O . ARG A 1 99 ? 25.333 -21.009 -27.864 1.00 65.75 99 ARG A O 1
ATOM 787 N N . ARG A 1 100 ? 24.509 -19.627 -29.440 1.00 63.50 100 ARG A N 1
ATOM 788 C CA . ARG A 1 100 ? 25.445 -20.033 -30.499 1.00 63.50 100 ARG A CA 1
ATOM 789 C C . ARG A 1 100 ? 26.885 -19.657 -30.133 1.00 63.50 100 ARG A C 1
ATOM 791 O O . ARG A 1 100 ? 27.784 -20.489 -30.263 1.00 63.50 100 ARG A O 1
ATOM 798 N N . SER A 1 101 ? 27.089 -18.473 -29.561 1.00 65.88 101 SER A N 1
ATOM 799 C CA . SER A 1 101 ? 28.398 -18.012 -29.076 1.00 65.88 101 SER A CA 1
ATOM 800 C C . SER A 1 101 ? 28.968 -18.920 -27.973 1.00 65.88 101 SER A C 1
ATOM 802 O O . SER A 1 101 ? 30.117 -19.348 -28.074 1.00 65.88 101 SER A O 1
ATOM 804 N N . TYR A 1 102 ? 28.155 -19.331 -26.990 1.00 61.66 102 TYR A N 1
ATOM 805 C CA . TYR A 1 102 ? 28.583 -20.295 -25.961 1.00 61.66 102 TYR A CA 1
ATOM 806 C C . TYR A 1 102 ? 28.836 -21.707 -26.512 1.00 61.66 102 TYR A C 1
ATOM 808 O O . TYR A 1 102 ? 29.780 -22.372 -26.089 1.00 61.66 102 TYR A O 1
ATOM 816 N N . SER A 1 103 ? 28.044 -22.170 -27.486 1.00 58.50 103 SER A N 1
ATOM 817 C CA . SER A 1 103 ? 28.258 -23.489 -28.105 1.00 58.50 103 SER A CA 1
ATOM 818 C C . SER A 1 103 ? 29.551 -23.565 -28.927 1.00 58.50 103 SER A C 1
ATOM 820 O O . SER A 1 103 ? 30.209 -24.603 -28.943 1.00 58.50 103 SER A O 1
ATOM 822 N N . THR A 1 104 ? 29.965 -2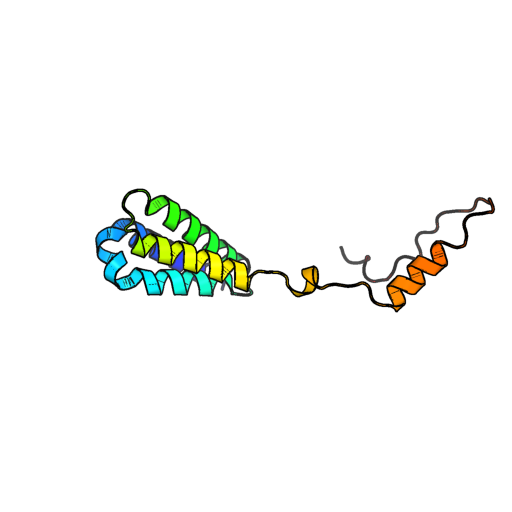2.453 -29.544 1.00 59.03 104 THR A N 1
ATOM 823 C CA . THR A 1 104 ? 31.189 -22.397 -30.363 1.00 59.03 104 THR A CA 1
ATOM 824 C C . THR A 1 104 ? 32.452 -22.430 -29.493 1.00 59.03 104 THR A C 1
ATOM 826 O O . THR A 1 104 ? 33.459 -23.006 -29.894 1.00 59.03 104 THR A O 1
ATOM 829 N N . LEU A 1 105 ? 32.384 -21.893 -28.269 1.00 59.22 105 LEU A N 1
ATOM 830 C CA . LEU A 1 105 ? 33.469 -21.966 -27.281 1.00 59.22 105 LEU A CA 1
ATOM 831 C C . LEU A 1 105 ? 33.630 -23.372 -26.668 1.00 59.22 105 LEU A C 1
ATOM 833 O O . LEU A 1 105 ? 34.722 -23.734 -26.242 1.00 59.22 105 LEU A O 1
ATOM 837 N N . SER A 1 106 ? 32.569 -24.186 -26.644 1.00 53.91 106 SER A N 1
ATOM 838 C CA . SER A 1 106 ? 32.579 -25.519 -26.018 1.00 53.91 106 SER A CA 1
ATOM 839 C C . SER A 1 106 ? 33.168 -26.636 -26.895 1.00 53.91 106 SER A C 1
ATOM 841 O O . SER A 1 106 ? 33.474 -27.703 -26.367 1.00 53.91 106 SER A O 1
ATOM 843 N N . VAL A 1 107 ? 33.326 -26.440 -28.210 1.00 50.69 107 VAL A N 1
ATOM 844 C CA . VAL A 1 107 ? 33.774 -27.495 -29.154 1.00 50.69 107 VAL A CA 1
ATOM 845 C C . VAL A 1 107 ? 35.293 -27.448 -29.427 1.00 50.69 107 VAL A C 1
ATOM 847 O O . VAL A 1 107 ? 35.806 -28.162 -30.281 1.00 50.69 107 VAL A O 1
ATOM 850 N N . GLY A 1 108 ? 36.057 -26.649 -28.677 1.00 45.53 108 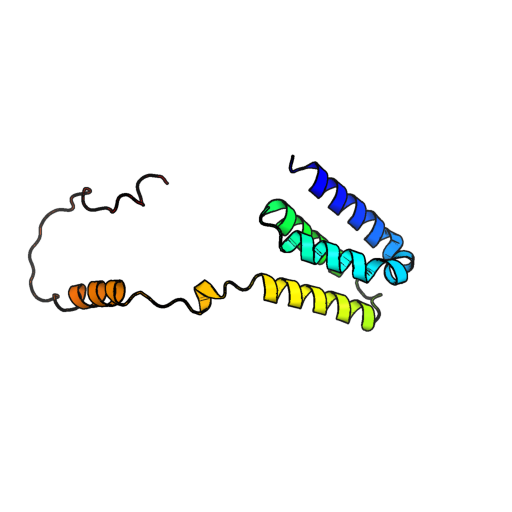GLY A N 1
ATOM 851 C CA . GLY A 1 108 ? 37.488 -26.436 -28.919 1.00 45.53 108 GLY A CA 1
ATOM 852 C C . GLY A 1 108 ? 38.381 -26.625 -27.695 1.00 45.53 108 GLY A C 1
ATOM 853 O O . GLY A 1 108 ? 39.173 -25.739 -27.403 1.00 45.53 108 GLY A O 1
ATOM 854 N N . SER A 1 109 ? 38.281 -27.745 -26.972 1.00 44.88 109 SER A N 1
ATOM 855 C CA . SER A 1 109 ? 39.21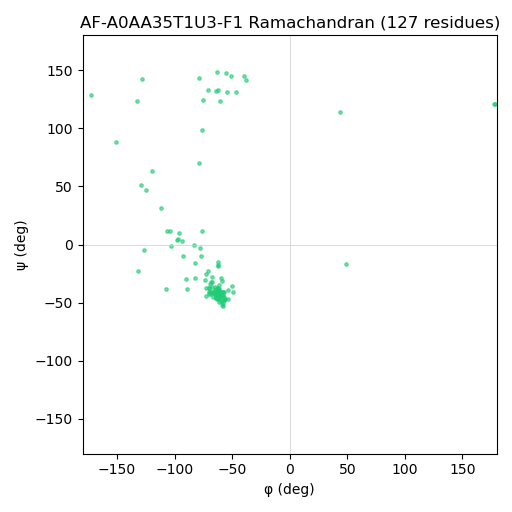8 -28.067 -25.881 1.00 44.88 109 SER A CA 1
ATOM 856 C C . SER A 1 109 ? 39.978 -29.366 -26.133 1.00 44.88 109 SER A C 1
ATOM 858 O O . SER A 1 109 ? 39.863 -30.292 -25.345 1.00 44.88 109 SER A O 1
ATOM 860 N N . GLU A 1 110 ? 40.796 -29.405 -27.188 1.00 43.31 110 GLU A N 1
ATOM 861 C CA . GLU A 1 110 ? 42.036 -30.196 -27.211 1.00 43.31 110 GLU A CA 1
ATOM 862 C C . GLU A 1 110 ? 43.064 -29.534 -28.145 1.00 43.31 110 GLU A C 1
ATOM 864 O O . GLU A 1 110 ? 43.127 -29.838 -29.334 1.00 43.31 110 GLU A O 1
ATOM 869 N N . ARG A 1 111 ? 43.878 -28.611 -27.609 1.00 34.78 111 ARG A N 1
ATOM 870 C CA . ARG A 1 111 ? 45.339 -28.552 -27.833 1.00 34.78 111 ARG A CA 1
ATOM 871 C C . ARG A 1 111 ? 45.970 -27.357 -27.120 1.00 34.78 111 ARG A C 1
ATOM 873 O O . ARG A 1 111 ? 45.654 -26.205 -27.393 1.00 34.78 111 ARG A O 1
ATOM 880 N N . SER A 1 112 ? 46.909 -27.676 -26.234 1.00 37.84 112 SER A N 1
ATOM 881 C CA . SER A 1 112 ? 47.852 -26.761 -25.599 1.00 37.84 112 SER A CA 1
ATOM 882 C C . SER A 1 112 ? 48.520 -25.798 -26.579 1.00 37.84 112 SER A C 1
ATOM 884 O O . SER A 1 112 ? 49.153 -26.252 -27.528 1.00 37.84 112 SER A O 1
ATOM 886 N N . SER A 1 113 ? 48.530 -24.510 -26.235 1.00 31.58 113 SER A N 1
ATOM 887 C CA . SER A 1 113 ? 49.746 -23.683 -26.239 1.00 31.58 113 SER A CA 1
ATOM 888 C C . SER A 1 113 ? 49.468 -22.307 -25.625 1.00 31.58 113 SER A C 1
ATOM 890 O O . SER A 1 113 ? 48.530 -21.619 -26.006 1.00 31.58 113 SER A O 1
ATOM 892 N N . VAL A 1 114 ? 50.316 -21.954 -24.662 1.00 43.12 114 VAL A N 1
ATOM 893 C CA . VAL A 1 114 ? 50.540 -20.641 -24.035 1.00 43.12 114 VAL A CA 1
ATOM 894 C C . VAL A 1 114 ? 50.439 -19.483 -25.043 1.00 43.12 114 VAL A C 1
ATOM 896 O O . VAL A 1 114 ? 50.960 -19.651 -26.139 1.00 43.12 114 VAL A O 1
ATOM 899 N N . ILE A 1 115 ? 49.851 -18.329 -24.661 1.00 38.38 115 ILE A N 1
ATOM 900 C CA . ILE A 1 115 ? 50.372 -16.945 -24.863 1.00 38.38 115 ILE A CA 1
ATOM 901 C C . ILE A 1 115 ? 49.378 -15.870 -24.339 1.00 38.38 115 ILE A C 1
ATOM 903 O O . ILE A 1 115 ? 48.255 -15.760 -24.814 1.00 38.38 115 ILE A O 1
ATOM 907 N N . SER A 1 116 ? 49.882 -15.076 -23.381 1.00 36.19 116 SER A N 1
ATOM 908 C CA . SER A 1 116 ? 49.626 -13.665 -23.008 1.00 36.19 116 SER A CA 1
ATOM 909 C C . SER A 1 116 ? 48.197 -13.097 -22.946 1.00 36.19 116 SER A C 1
ATOM 911 O O . SER A 1 116 ? 47.575 -12.808 -23.965 1.00 36.19 116 SER A O 1
ATOM 913 N N . GLU A 1 117 ? 47.772 -12.747 -21.728 1.00 43.19 117 GLU A N 1
ATOM 914 C CA . GLU A 1 117 ? 46.702 -11.776 -21.459 1.00 43.19 117 GLU A CA 1
ATOM 915 C C . GLU A 1 117 ? 47.003 -10.436 -22.158 1.00 43.19 117 GLU A C 1
ATOM 917 O O . GLU A 1 117 ? 48.114 -9.910 -22.057 1.00 43.19 117 GLU A O 1
ATOM 922 N N . ASN A 1 118 ? 46.020 -9.882 -22.875 1.00 40.41 118 ASN A N 1
ATOM 923 C CA . ASN A 1 118 ? 46.060 -8.517 -23.399 1.00 40.41 118 ASN A CA 1
ATOM 924 C C . ASN A 1 118 ? 44.719 -7.825 -23.060 1.00 40.41 118 ASN A C 1
ATOM 926 O O . ASN A 1 118 ? 43.681 -8.354 -23.461 1.00 40.41 118 ASN A O 1
ATOM 930 N N . PRO A 1 119 ? 44.679 -6.673 -22.357 1.00 41.78 119 PRO A N 1
ATOM 931 C CA . PRO A 1 119 ? 43.444 -6.116 -21.773 1.00 41.78 119 PRO A CA 1
ATOM 932 C C . PRO A 1 119 ? 42.482 -5.433 -22.767 1.00 41.78 119 PRO A C 1
ATOM 934 O O . PRO A 1 119 ? 41.562 -4.724 -22.364 1.00 41.78 119 PRO A O 1
ATOM 937 N N . SER A 1 120 ? 42.690 -5.590 -24.073 1.00 44.50 120 SER A N 1
ATOM 938 C CA . SER A 1 120 ? 42.079 -4.726 -25.096 1.00 44.50 120 SER A CA 1
ATOM 939 C C . SER A 1 120 ? 40.822 -5.300 -25.759 1.00 44.50 120 SER A C 1
ATOM 941 O O . SER A 1 120 ? 40.286 -4.674 -26.669 1.00 44.50 120 SER A O 1
ATOM 943 N N . THR A 1 121 ? 40.337 -6.466 -25.331 1.00 50.72 121 THR A N 1
ATOM 944 C CA . THR A 1 121 ? 39.161 -7.147 -25.915 1.00 50.72 121 THR A CA 1
ATOM 945 C C . THR A 1 121 ? 37.886 -7.046 -25.074 1.00 50.72 121 THR A C 1
ATOM 947 O O . THR A 1 121 ? 36.901 -7.715 -25.377 1.00 50.72 121 THR A O 1
ATOM 950 N N . LEU A 1 122 ? 37.860 -6.197 -24.044 1.00 47.56 122 LEU A N 1
ATOM 951 C CA . LEU A 1 122 ? 36.633 -5.933 -23.290 1.00 47.56 122 LEU A CA 1
ATOM 952 C C . LEU A 1 122 ? 35.631 -5.113 -24.131 1.00 47.56 122 LEU A C 1
ATOM 954 O O . LEU A 1 122 ? 36.029 -4.101 -24.719 1.00 47.56 122 LEU A O 1
ATOM 958 N N . PRO A 1 123 ? 34.343 -5.509 -24.178 1.00 50.66 123 PRO A N 1
ATOM 959 C CA . PRO A 1 123 ? 33.278 -4.700 -24.764 1.00 50.66 123 PRO A CA 1
ATOM 960 C C . PRO A 1 123 ? 33.216 -3.304 -24.116 1.00 50.66 123 PRO A C 1
ATOM 962 O O . PRO A 1 123 ? 33.500 -3.172 -22.923 1.00 50.66 123 PRO A O 1
ATOM 965 N N . PRO A 1 124 ? 32.825 -2.256 -24.864 1.00 52.12 124 PRO A N 1
ATOM 966 C CA . PRO A 1 124 ? 32.819 -0.875 -24.371 1.00 52.12 124 PRO A CA 1
ATOM 967 C C . PRO A 1 124 ? 31.873 -0.619 -23.182 1.00 52.12 124 PRO A C 1
ATOM 969 O O . PRO A 1 124 ? 32.036 0.387 -22.505 1.00 52.12 124 PRO A O 1
ATOM 972 N N . GLU A 1 125 ? 30.939 -1.523 -22.881 1.00 55.34 125 GLU A N 1
ATOM 973 C CA . GLU A 1 125 ? 29.935 -1.361 -21.814 1.00 55.34 125 GLU A CA 1
ATOM 974 C C . GLU A 1 125 ? 30.460 -1.610 -20.386 1.00 55.34 125 GLU A C 1
ATOM 976 O O . GLU A 1 125 ? 29.727 -1.409 -19.426 1.00 55.34 125 GLU A O 1
ATOM 981 N N . VAL A 1 126 ? 31.728 -2.009 -20.217 1.00 56.50 126 VAL A N 1
ATOM 982 C CA . VAL A 1 126 ? 32.349 -2.229 -18.888 1.00 56.50 126 VAL A CA 1
ATOM 983 C C . VAL A 1 126 ? 33.346 -1.114 -18.526 1.00 56.50 126 VAL A C 1
ATOM 985 O O . VAL A 1 126 ? 34.141 -1.259 -17.605 1.00 56.50 126 VAL A O 1
ATOM 988 N N . ARG A 1 127 ? 33.369 0.002 -19.268 1.00 49.09 127 ARG A N 1
ATOM 989 C CA . ARG A 1 127 ? 34.345 1.087 -19.046 1.00 49.09 127 ARG A CA 1
ATOM 990 C C . ARG A 1 127 ? 33.881 2.215 -18.122 1.00 49.09 127 ARG A C 1
ATOM 992 O O . ARG A 1 127 ? 34.734 2.997 -17.723 1.00 49.09 127 ARG A O 1
ATOM 999 N N . ASP A 1 128 ? 32.603 2.263 -17.753 1.00 49.28 128 ASP A N 1
ATOM 1000 C CA . ASP A 1 128 ? 32.036 3.344 -16.930 1.00 49.28 128 ASP A CA 1
ATOM 1001 C C . ASP A 1 128 ? 31.336 2.830 -15.654 1.00 49.28 128 ASP A C 1
ATOM 1003 O O . ASP A 1 128 ? 30.230 3.255 -15.316 1.00 49.28 128 ASP A O 1
ATOM 1007 N N . LEU A 1 129 ? 31.998 1.918 -14.931 1.00 39.78 129 LEU A N 1
ATOM 1008 C CA . LEU A 1 129 ? 31.744 1.632 -13.512 1.00 39.78 129 LEU A CA 1
ATOM 1009 C C . LEU A 1 129 ? 33.037 1.800 -12.710 1.00 39.78 129 LEU A C 1
ATOM 1011 O O . LEU A 1 129 ? 34.069 1.239 -13.145 1.00 39.78 129 LEU A O 1
#

Secondary structure (DSSP, 8-state):
--HHHHHHHHHHHHHHHHTHHHHHHHHHHHHHHHHHHHHTSS-HHHHHHHHHHHHHHHHHTTT---HHHHHHHHHHHHHHHHHH--HHHHT----HHHHHHHHHHHT-----------GGGS-GGGS--

Sequence (129 aa):
MTTTCNHALYAMMDVFTQYFDTLSPLLLDDVLAQLLWCVQQDNEQLARSGTNCLENLSLAVGQTVSPDTWDKMVQCMRDIFTASIPHQLLSWQPDESLRRSYSTLSVGSERSSVISENPSTLPPEVRDL

Mean predicted aligned error: 13.52 Å

Foldseek 3Di:
DPVVVLVVLVVVLVVCLVCVVPCVVPCLLVNLVVLLVQLLDPPPVSNVSSVVSLVVSVVSCPPVDDPVSVVSSVVSVVSSCVSPPPVCVVPDDDDVVRVVVVVVVVVDPDDDDDDDDDPPPDDPPVPPD